Protein AF-A0A5C6UAX7-F1 (afdb_monomer)

Mean predicted aligned error: 11.04 Å

Organism: NCBI:txid2601267

Secondary structure (DSSP, 8-state):
-------------------SSPPP--TTEEEEESS-GGGGGSHHHHHHHHHHHTTT--TT-HHHHEEEEESSHHHHHHHTPPP--S--HHHHHHHHHHHHHHHHHHHHHHHHHHHHHHHHHHHHHHHHHHHHHHHHTT-S-TT----TT-HHHHHS-TTTHHHHHHHH---

Foldseek 3Di:
DDDDDDDPPPPPPDPPPAQPDDDDDDPQKDKDFLQDPCLCVDPLSVVVQVLLVVVVDDSSHCVQGIDIFGCDPVVCVVLVADHDPDDDVLSNVLSVVQLVVLSVQLVVCCVPCVNVSSVVSVVSVSVSSVVSVCVRRVNDDPPPDPDPPRVVVVVVVCVVVVVVVVPPDPD

pLDDT: mean 74.47, std 21.23, range [30.8, 98.31]

Sequence (171 aa):
MDHDGAIERRTPSGPAVRWSVRTPTRPGFQRHHILPAGLLRHRQFSGFFAWLALYGFAINRFSSNGILLPARSIEARRTGRALHRGPHPGYSDIVASRVETIRVSALARRERFAGHAAHDAIGQLTILQAALRRTIDGSMPRSIWLNRRDPMRLYADTQALDREIYALFPD

InterPro domains:
  IPR032871 AHH domain-containing protein [PF14412] (18-111)

Solvent-accessible surface area (backbone atoms only — not comparable to full-atom values): 10395 Å² total; per-residue (Å²): 139,82,89,85,86,81,76,80,79,73,73,80,78,64,83,76,82,64,62,77,52,96,66,92,83,52,93,59,44,41,85,40,59,61,61,54,66,67,48,60,76,38,70,79,46,33,56,51,51,57,57,35,38,81,75,74,47,54,76,43,30,44,90,77,23,40,46,80,30,22,56,36,68,70,49,10,67,74,67,69,32,50,62,54,84,72,89,56,67,73,59,46,53,54,52,49,55,53,52,46,55,45,47,54,59,24,58,78,36,29,91,86,36,46,69,61,26,43,52,52,40,52,51,53,50,50,52,50,36,54,53,50,45,30,53,61,52,61,69,49,61,97,78,80,68,95,46,97,85,36,65,69,60,63,55,66,57,38,68,66,59,57,54,48,54,75,70,73,63,81,127

Structure (mmCIF, N/CA/C/O backbone):
data_AF-A0A5C6UAX7-F1
#
_entry.id   AF-A0A5C6UAX7-F1
#
loop_
_atom_site.group_PDB
_atom_site.id
_atom_site.type_symbol
_atom_site.label_atom_id
_atom_site.label_alt_id
_atom_site.label_comp_id
_atom_site.label_asym_id
_atom_site.label_entity_id
_atom_site.label_seq_id
_atom_site.pdbx_PDB_ins_co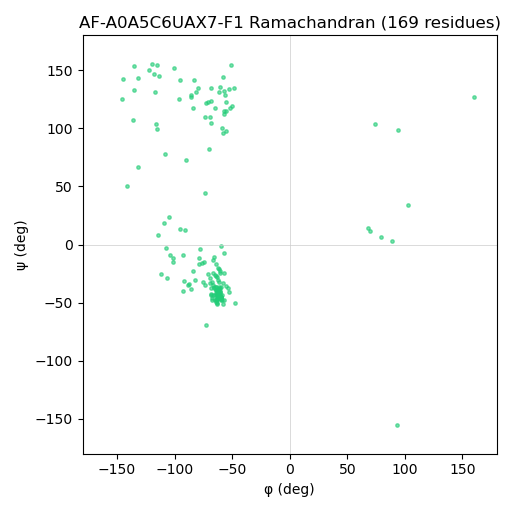de
_atom_site.Cartn_x
_atom_site.Cartn_y
_atom_site.Cartn_z
_atom_site.occupancy
_atom_site.B_iso_or_equiv
_atom_site.auth_seq_id
_atom_site.auth_comp_id
_atom_site.auth_asym_id
_atom_site.auth_atom_id
_atom_site.pdbx_PDB_model_num
ATOM 1 N N . MET A 1 1 ? 48.192 -19.684 12.666 1.00 36.75 1 MET A N 1
ATOM 2 C CA . MET A 1 1 ? 48.126 -19.594 11.196 1.00 36.75 1 MET A CA 1
ATOM 3 C C . MET A 1 1 ? 46.877 -20.339 10.747 1.00 36.75 1 MET A C 1
ATOM 5 O O . MET A 1 1 ? 46.979 -21.457 10.267 1.00 36.75 1 MET A O 1
ATOM 9 N N . ASP A 1 2 ? 45.683 -19.949 11.200 1.00 35.84 2 ASP A N 1
ATOM 10 C CA . ASP A 1 2 ? 44.901 -18.712 10.918 1.00 35.84 2 ASP A CA 1
ATOM 11 C C . ASP A 1 2 ? 43.931 -19.026 9.764 1.00 35.84 2 ASP A C 1
ATOM 13 O O . ASP A 1 2 ? 44.367 -19.368 8.673 1.00 35.84 2 ASP A O 1
ATOM 17 N N . HIS A 1 3 ? 42.663 -19.324 10.077 1.00 35.62 3 HIS A N 1
ATOM 18 C CA . HIS A 1 3 ? 41.497 -18.414 10.070 1.00 35.62 3 HIS A CA 1
ATOM 19 C C . HIS A 1 3 ? 40.997 -18.059 8.658 1.00 35.62 3 HIS A C 1
ATOM 21 O O . HIS A 1 3 ? 41.609 -17.247 7.983 1.00 35.62 3 HIS A O 1
ATOM 27 N N . ASP A 1 4 ? 39.880 -18.677 8.248 1.00 32.62 4 ASP A N 1
ATOM 28 C CA . ASP A 1 4 ? 38.618 -18.036 7.804 1.00 32.62 4 ASP A CA 1
ATOM 29 C C . ASP A 1 4 ? 37.794 -19.033 6.956 1.00 32.62 4 ASP A C 1
ATOM 31 O O . ASP A 1 4 ? 38.294 -19.627 6.011 1.00 32.62 4 ASP A O 1
ATOM 35 N N . GLY A 1 5 ? 36.517 -19.324 7.211 1.00 38.66 5 GLY A N 1
ATOM 36 C CA . GLY A 1 5 ? 35.530 -18.495 7.896 1.00 38.66 5 GLY A CA 1
ATOM 37 C C . GLY A 1 5 ? 34.546 -17.809 6.943 1.00 38.66 5 GLY A C 1
ATOM 38 O O . GLY A 1 5 ? 34.095 -16.716 7.249 1.00 38.66 5 GLY A O 1
ATOM 39 N N . ALA A 1 6 ? 34.152 -18.412 5.815 1.00 32.47 6 ALA A N 1
ATOM 40 C CA . ALA A 1 6 ? 33.036 -17.899 5.010 1.00 32.47 6 ALA A CA 1
ATOM 41 C C . ALA A 1 6 ? 31.808 -18.811 5.123 1.00 32.47 6 ALA A C 1
ATOM 43 O O . ALA A 1 6 ? 31.489 -19.610 4.246 1.00 32.47 6 ALA A O 1
ATOM 44 N N . ILE A 1 7 ? 31.110 -18.658 6.249 1.00 35.81 7 ILE A N 1
ATOM 45 C CA . ILE A 1 7 ? 29.724 -19.084 6.432 1.00 35.81 7 ILE A CA 1
ATOM 46 C C . ILE A 1 7 ? 28.898 -18.425 5.324 1.00 35.81 7 ILE A C 1
ATOM 48 O O . ILE A 1 7 ? 28.761 -17.200 5.284 1.00 35.81 7 ILE A O 1
ATOM 52 N N . GLU A 1 8 ? 28.346 -19.247 4.434 1.00 31.91 8 GLU A N 1
ATOM 53 C CA . GLU A 1 8 ? 27.325 -18.862 3.468 1.00 31.91 8 GLU A CA 1
ATOM 54 C C . GLU A 1 8 ? 26.155 -18.241 4.248 1.00 31.91 8 GLU A C 1
ATOM 56 O O . GLU A 1 8 ? 25.331 -18.934 4.851 1.00 31.91 8 GLU A O 1
ATOM 61 N N . ARG A 1 9 ? 26.115 -16.904 4.320 1.00 30.80 9 ARG A N 1
ATOM 62 C CA . ARG A 1 9 ? 25.023 -16.169 4.961 1.00 30.80 9 ARG A CA 1
ATOM 63 C C . ARG A 1 9 ? 23.781 -16.322 4.093 1.00 30.80 9 ARG A C 1
ATOM 65 O O . ARG A 1 9 ? 23.431 -15.433 3.320 1.00 30.80 9 ARG A O 1
ATOM 72 N N . ARG A 1 10 ? 23.076 -17.441 4.257 1.00 34.28 10 ARG A N 1
ATOM 73 C CA . ARG A 1 10 ? 21.658 -17.538 3.922 1.00 34.28 10 ARG A CA 1
ATOM 74 C C . ARG A 1 10 ? 20.946 -16.485 4.753 1.00 34.28 10 ARG A C 1
ATOM 76 O O . ARG A 1 10 ? 20.726 -16.652 5.950 1.00 34.28 10 ARG A O 1
ATOM 83 N N . THR A 1 11 ? 20.632 -15.362 4.122 1.00 32.97 11 THR A N 1
ATOM 84 C CA . THR A 1 11 ? 19.698 -14.394 4.680 1.00 32.97 11 THR A CA 1
ATOM 85 C C . THR A 1 11 ? 18.396 -15.147 4.963 1.00 32.97 11 THR A C 1
ATOM 87 O O . THR A 1 11 ? 17.846 -15.768 4.051 1.00 32.97 11 THR A O 1
ATOM 90 N N . PRO A 1 12 ? 17.891 -15.156 6.209 1.00 32.81 12 PRO A N 1
ATOM 91 C CA . PRO A 1 12 ? 16.628 -15.801 6.490 1.00 32.81 12 PRO A CA 1
ATOM 92 C C . PRO A 1 12 ? 15.544 -14.973 5.807 1.00 32.81 12 PRO A C 1
ATOM 94 O O . PRO A 1 12 ? 15.180 -13.883 6.259 1.00 32.81 12 PRO A O 1
ATOM 97 N N . SER A 1 13 ? 15.033 -15.485 4.688 1.00 38.53 13 SER A N 1
ATOM 98 C CA . SER A 1 13 ? 13.762 -15.062 4.124 1.00 38.53 13 SER A CA 1
ATOM 99 C C . SER A 1 13 ? 12.706 -15.307 5.198 1.00 38.53 13 SER A C 1
ATOM 101 O O . SER A 1 13 ? 12.243 -16.433 5.384 1.00 38.53 13 SER A O 1
ATOM 103 N N . GLY A 1 14 ? 12.383 -14.262 5.966 1.00 34.69 14 GLY A N 1
ATOM 104 C CA . GLY A 1 14 ? 11.271 -14.286 6.912 1.00 34.69 14 GLY A CA 1
ATOM 105 C C . GLY A 1 14 ? 10.002 -14.780 6.210 1.00 34.69 14 GLY A C 1
ATOM 106 O O . GLY A 1 14 ? 9.910 -14.656 4.985 1.00 34.69 14 GLY A O 1
ATOM 107 N N . PRO A 1 15 ? 9.037 -15.358 6.948 1.00 37.12 15 PRO A N 1
ATOM 108 C CA . PRO A 1 15 ? 7.879 -16.009 6.351 1.00 37.12 15 PRO A CA 1
ATOM 109 C C . PRO A 1 15 ? 7.237 -15.074 5.328 1.00 37.12 15 PRO A C 1
ATOM 111 O O . PRO A 1 15 ? 6.853 -13.949 5.656 1.00 37.12 15 PRO A O 1
ATOM 114 N N . ALA A 1 16 ? 7.189 -15.520 4.070 1.00 51.66 16 ALA A N 1
ATOM 115 C CA . ALA A 1 16 ? 6.584 -14.752 2.999 1.00 51.66 16 ALA A CA 1
ATOM 116 C C . ALA A 1 16 ? 5.136 -14.466 3.398 1.00 51.66 16 ALA A C 1
ATOM 118 O O . ALA A 1 16 ? 4.332 -15.388 3.546 1.00 51.66 16 ALA A O 1
ATOM 119 N N . VAL A 1 17 ? 4.813 -13.191 3.609 1.00 62.97 17 VAL A N 1
ATOM 120 C CA . VAL A 1 17 ? 3.440 -12.753 3.847 1.00 62.97 17 VAL A CA 1
ATOM 121 C C . VAL A 1 17 ? 2.615 -13.205 2.645 1.00 62.97 17 VAL A C 1
ATOM 123 O O . VAL A 1 17 ? 2.827 -12.749 1.519 1.00 62.97 17 VAL A O 1
ATOM 126 N N . ARG A 1 18 ? 1.710 -14.159 2.873 1.00 77.06 18 ARG A N 1
ATOM 127 C CA . ARG A 1 18 ? 0.882 -14.746 1.818 1.00 77.06 18 ARG A CA 1
ATOM 128 C C . ARG A 1 18 ? -0.335 -13.870 1.556 1.00 77.06 18 ARG A C 1
ATOM 130 O O . ARG A 1 18 ? -0.959 -13.355 2.485 1.00 77.06 18 ARG A O 1
ATOM 137 N N . TRP A 1 19 ? -0.691 -13.755 0.282 1.00 81.56 19 TRP A N 1
ATOM 138 C CA . TRP A 1 19 ? -1.951 -13.159 -0.144 1.00 81.56 19 TRP A CA 1
ATOM 139 C C . TRP A 1 19 ? -3.139 -13.952 0.422 1.00 81.56 19 TRP A C 1
ATOM 141 O O . TRP A 1 19 ? -3.136 -15.179 0.358 1.00 81.56 19 TRP A O 1
ATOM 151 N N . SER A 1 20 ? -4.152 -13.266 0.952 1.00 73.94 20 SER A N 1
ATOM 152 C CA . SER A 1 20 ? -5.311 -13.888 1.619 1.00 73.94 20 SER A CA 1
ATOM 153 C C . SER A 1 20 ? -6.320 -14.544 0.672 1.00 73.94 20 SER A C 1
ATOM 155 O O . SER A 1 20 ? -7.161 -15.313 1.120 1.00 73.94 20 SER A O 1
ATOM 157 N N . VAL A 1 21 ? -6.261 -14.253 -0.629 1.00 71.00 21 VAL A N 1
ATOM 158 C CA . VAL A 1 21 ? -7.198 -14.763 -1.647 1.00 71.00 21 VAL A CA 1
ATOM 159 C C . VAL A 1 21 ? -6.406 -15.229 -2.867 1.00 71.00 21 VAL A C 1
ATOM 161 O O . VAL A 1 21 ? -5.311 -14.716 -3.118 1.00 71.00 21 VAL A O 1
ATOM 164 N N . ARG A 1 22 ? -6.950 -16.179 -3.650 1.00 72.94 22 ARG A N 1
ATOM 165 C CA . ARG A 1 22 ? -6.348 -16.615 -4.920 1.00 72.94 22 ARG A CA 1
ATOM 166 C C . ARG A 1 22 ? -6.062 -15.396 -5.790 1.00 72.94 22 ARG A C 1
ATOM 168 O O . ARG A 1 22 ? -6.955 -14.645 -6.170 1.00 72.94 22 ARG A O 1
ATOM 175 N N . THR A 1 23 ? -4.786 -15.203 -6.073 1.00 74.06 23 THR A N 1
ATOM 176 C CA . THR A 1 23 ? -4.287 -14.037 -6.790 1.00 74.06 23 THR A CA 1
ATOM 177 C C . THR A 1 23 ? -4.153 -14.351 -8.270 1.00 74.06 23 THR A C 1
ATOM 179 O O . THR A 1 23 ? -3.706 -15.452 -8.610 1.00 74.06 23 THR A O 1
ATOM 182 N N . PRO A 1 24 ? -4.482 -13.400 -9.158 1.00 80.62 24 PRO A N 1
ATOM 183 C CA . PRO A 1 24 ? -4.341 -13.608 -10.587 1.00 80.62 24 PRO A CA 1
ATOM 184 C C . PRO A 1 24 ? -2.887 -13.940 -10.938 1.00 80.62 24 PRO A C 1
ATOM 186 O O . PRO A 1 24 ? -1.941 -13.431 -10.325 1.00 80.62 24 PRO A O 1
ATOM 189 N N . THR A 1 25 ? -2.723 -14.821 -11.918 1.00 84.56 25 THR A N 1
ATOM 190 C CA . THR A 1 25 ? -1.454 -15.136 -12.574 1.00 84.56 25 THR A CA 1
ATOM 191 C C . THR A 1 25 ? -1.526 -14.664 -14.017 1.00 84.56 25 THR A C 1
ATOM 193 O O . THR A 1 25 ? -2.578 -14.714 -14.651 1.00 84.56 25 THR A O 1
ATOM 196 N N . ARG A 1 26 ? -0.398 -14.201 -14.551 1.00 87.75 26 ARG A N 1
ATOM 197 C CA . ARG A 1 26 ? -0.239 -13.916 -15.976 1.00 87.75 26 ARG A CA 1
ATOM 198 C C . ARG A 1 26 ? 1.206 -14.244 -16.362 1.00 87.75 26 ARG A C 1
ATOM 200 O O . ARG A 1 26 ? 2.109 -13.730 -15.698 1.00 87.75 26 ARG A O 1
ATOM 207 N N . PRO A 1 27 ? 1.452 -15.103 -17.368 1.00 89.25 27 PRO A N 1
ATOM 208 C CA . PRO A 1 27 ? 2.808 -15.398 -17.825 1.00 89.25 27 PRO A CA 1
ATOM 209 C C . PRO A 1 27 ? 3.574 -14.113 -18.154 1.00 89.25 27 PRO A C 1
ATOM 211 O O . PRO A 1 27 ? 3.026 -13.221 -18.794 1.00 89.25 27 PRO A O 1
ATOM 214 N N . GLY A 1 28 ? 4.819 -14.000 -17.681 1.00 86.31 28 GLY A N 1
ATOM 215 C CA . GLY A 1 28 ? 5.640 -12.795 -17.860 1.00 86.31 28 GLY A CA 1
ATOM 216 C C . GLY A 1 28 ? 5.328 -11.636 -16.902 1.00 86.31 28 GLY A C 1
ATOM 217 O O . GLY A 1 28 ? 5.912 -10.568 -17.059 1.00 86.31 28 GLY A O 1
ATOM 218 N N . PHE A 1 29 ? 4.453 -11.830 -15.905 1.00 89.50 29 PHE A N 1
ATOM 219 C CA . PHE A 1 29 ? 4.110 -10.831 -14.885 1.00 89.50 29 PHE A CA 1
ATOM 220 C C . PHE A 1 29 ? 4.392 -11.356 -13.475 1.00 89.50 29 PHE A C 1
ATOM 222 O O . PHE A 1 29 ? 4.274 -12.549 -13.194 1.00 89.50 29 PHE A O 1
ATOM 229 N N . GLN A 1 30 ? 4.715 -10.440 -12.568 1.00 86.69 30 GLN A N 1
ATOM 230 C CA . GLN A 1 30 ? 4.914 -10.691 -11.146 1.00 86.69 30 GLN A CA 1
ATOM 231 C C . GLN A 1 30 ? 3.929 -9.877 -10.304 1.00 86.69 30 GLN A C 1
ATOM 233 O O . GLN A 1 30 ? 3.403 -8.848 -10.727 1.00 86.69 30 GLN A O 1
ATOM 238 N N . ARG A 1 31 ? 3.654 -10.370 -9.095 1.00 88.69 31 ARG A N 1
ATOM 239 C CA . ARG A 1 31 ? 2.769 -9.708 -8.133 1.00 88.69 31 ARG A CA 1
ATOM 240 C C . ARG A 1 31 ? 3.565 -8.692 -7.339 1.00 88.69 31 ARG A C 1
ATOM 242 O O . ARG A 1 31 ? 4.559 -9.047 -6.718 1.00 88.69 31 ARG A O 1
ATOM 249 N N . HIS A 1 32 ? 3.062 -7.472 -7.291 1.00 87.25 32 HIS A N 1
ATOM 250 C CA . HIS A 1 32 ? 3.639 -6.383 -6.531 1.00 87.25 32 HIS A CA 1
ATOM 251 C C . HIS A 1 32 ? 2.649 -5.938 -5.451 1.00 87.25 32 HIS A C 1
ATOM 253 O O . HIS A 1 32 ? 1.462 -5.755 -5.732 1.00 87.25 32 HIS A O 1
ATOM 259 N N . HIS A 1 33 ? 3.123 -5.806 -4.212 1.00 88.56 33 HIS A N 1
ATOM 260 C CA . HIS A 1 33 ? 2.335 -5.226 -3.128 1.00 88.56 33 HIS A CA 1
ATOM 261 C C . HIS A 1 33 ? 2.398 -3.704 -3.215 1.00 88.56 33 HIS A C 1
ATOM 263 O O . HIS A 1 33 ? 3.486 -3.151 -3.314 1.00 88.56 33 HIS A O 1
ATOM 269 N N . ILE A 1 34 ? 1.246 -3.041 -3.140 1.00 89.94 34 ILE A N 1
ATOM 270 C CA . ILE A 1 34 ? 1.163 -1.582 -3.098 1.00 89.94 34 ILE A CA 1
ATOM 271 C C . ILE A 1 34 ? 1.636 -1.113 -1.721 1.00 89.94 34 ILE A C 1
ATOM 273 O O . ILE A 1 34 ? 2.735 -0.598 -1.589 1.00 89.94 34 ILE A O 1
ATOM 277 N N . LEU A 1 35 ? 0.895 -1.373 -0.648 1.00 91.44 35 LEU A N 1
ATOM 278 C CA . LEU A 1 35 ? 1.452 -1.243 0.697 1.00 91.44 35 LEU A CA 1
ATOM 279 C C . LEU A 1 35 ? 2.415 -2.414 0.936 1.00 91.44 35 LEU A C 1
ATOM 281 O O . LEU A 1 35 ? 1.968 -3.564 0.840 1.00 91.44 35 LEU A O 1
ATOM 285 N N . PRO A 1 36 ? 3.703 -2.168 1.246 1.00 88.94 36 PRO A N 1
ATOM 286 C CA . PRO A 1 36 ? 4.688 -3.225 1.409 1.00 88.94 36 PRO A CA 1
ATOM 287 C C . PRO A 1 36 ? 4.258 -4.240 2.464 1.00 88.94 36 PRO A C 1
ATOM 289 O O . PRO A 1 36 ? 3.983 -3.895 3.613 1.00 88.94 36 PRO A O 1
ATOM 292 N N . ALA A 1 37 ? 4.286 -5.522 2.105 1.00 87.25 37 ALA A N 1
ATOM 293 C CA . ALA A 1 37 ? 4.016 -6.597 3.055 1.00 87.25 37 ALA A CA 1
ATOM 294 C C . ALA A 1 37 ? 5.011 -6.616 4.233 1.00 87.25 37 ALA A C 1
ATOM 296 O O . ALA A 1 37 ? 4.676 -7.079 5.322 1.00 87.25 37 ALA A O 1
ATOM 297 N N . GLY A 1 38 ? 6.214 -6.061 4.030 1.00 87.75 38 GLY A N 1
ATOM 298 C CA . GLY A 1 38 ? 7.232 -5.887 5.065 1.00 87.75 38 GLY A CA 1
ATOM 299 C C . GLY A 1 38 ? 6.757 -5.078 6.274 1.00 87.75 38 GLY A C 1
ATOM 300 O O . GLY A 1 38 ? 7.246 -5.329 7.371 1.00 87.75 38 GLY A O 1
ATOM 301 N N . LEU A 1 39 ? 5.746 -4.209 6.124 1.00 90.44 39 LEU A N 1
ATOM 302 C CA . LEU A 1 39 ? 5.166 -3.466 7.248 1.00 90.44 39 LEU A CA 1
ATOM 303 C C . LEU A 1 39 ? 4.684 -4.406 8.363 1.00 90.44 39 LEU A C 1
ATOM 305 O O . LEU A 1 39 ? 4.887 -4.113 9.535 1.00 90.44 39 LEU A O 1
ATOM 309 N N . LEU A 1 40 ? 4.150 -5.585 8.025 1.00 90.50 40 LEU A N 1
ATOM 310 C CA . LEU A 1 40 ? 3.700 -6.576 9.012 1.00 90.50 40 LEU A CA 1
ATOM 311 C C . LEU A 1 40 ? 4.827 -7.148 9.883 1.00 90.50 40 LEU A C 1
ATOM 313 O O . LEU A 1 40 ? 4.547 -7.735 10.926 1.00 90.50 40 LEU A O 1
ATOM 317 N N . ARG A 1 41 ? 6.093 -6.991 9.480 1.00 88.56 41 ARG A N 1
ATOM 318 C CA . ARG A 1 41 ? 7.251 -7.443 10.264 1.00 88.56 41 ARG A CA 1
ATOM 319 C C . ARG A 1 41 ? 7.587 -6.484 11.408 1.00 88.56 41 ARG A C 1
ATOM 321 O O . ARG A 1 41 ? 8.289 -6.879 12.333 1.00 88.56 41 ARG A O 1
ATOM 328 N N . HIS A 1 42 ? 7.073 -5.253 11.379 1.00 89.38 42 HIS A N 1
ATOM 329 C CA . HIS A 1 42 ? 7.270 -4.273 12.444 1.00 89.38 42 HIS A CA 1
ATOM 330 C C . HIS A 1 42 ? 6.081 -4.294 13.406 1.00 89.38 42 HIS A C 1
ATOM 332 O O . HIS A 1 42 ? 4.936 -4.086 13.000 1.00 89.38 42 HIS A O 1
ATOM 338 N N . ARG A 1 43 ? 6.356 -4.485 14.704 1.00 88.69 43 ARG A N 1
ATOM 339 C CA . ARG A 1 43 ? 5.322 -4.583 15.754 1.00 88.69 43 ARG A CA 1
ATOM 340 C C . ARG A 1 43 ? 4.349 -3.398 15.761 1.00 88.69 43 ARG A C 1
ATOM 342 O O . ARG A 1 43 ? 3.155 -3.595 15.968 1.00 88.69 43 ARG A O 1
ATOM 349 N N . GLN A 1 44 ? 4.840 -2.184 15.494 1.00 90.06 44 GLN A N 1
ATOM 350 C CA . GLN A 1 44 ? 4.004 -0.977 15.464 1.00 90.06 44 GLN A CA 1
ATOM 351 C C . GLN A 1 44 ? 2.902 -1.040 14.393 1.00 90.06 44 GLN A C 1
ATOM 353 O O . GLN A 1 44 ? 1.777 -0.603 14.631 1.00 90.06 44 GLN A O 1
ATOM 358 N N . PHE A 1 45 ? 3.203 -1.614 13.225 1.00 94.56 45 PHE A N 1
ATOM 359 C CA . PHE A 1 45 ? 2.258 -1.718 12.118 1.00 94.56 45 PHE A CA 1
ATOM 360 C C . PHE A 1 45 ? 1.424 -2.990 12.206 1.00 94.56 45 PHE A C 1
ATOM 362 O O . PHE A 1 45 ? 0.246 -2.959 11.860 1.00 94.56 45 PHE A O 1
ATOM 369 N N . SER A 1 46 ? 1.988 -4.098 12.695 1.00 93.94 46 SER A N 1
ATOM 370 C CA . SER A 1 46 ? 1.237 -5.350 12.822 1.00 93.94 46 SER A CA 1
ATOM 371 C C . SER A 1 46 ? 0.035 -5.199 13.758 1.00 93.94 46 SER A C 1
ATOM 373 O O . SER A 1 46 ? -1.065 -5.602 13.389 1.00 93.94 46 SER A O 1
ATOM 375 N N . GLY A 1 47 ? 0.202 -4.536 14.909 1.00 94.56 47 GLY A N 1
ATOM 376 C CA . GLY A 1 47 ? -0.904 -4.246 15.829 1.00 94.56 47 GLY A CA 1
ATOM 377 C C . GLY A 1 47 ? -1.962 -3.318 15.222 1.00 94.56 47 GLY A C 1
ATOM 378 O O . GLY A 1 47 ? -3.160 -3.538 15.392 1.00 94.56 47 GLY A O 1
ATOM 379 N N . PHE A 1 48 ? -1.531 -2.315 14.456 1.00 96.81 48 PHE A N 1
ATOM 380 C CA . PHE A 1 48 ? -2.434 -1.412 13.743 1.00 96.81 48 PHE A CA 1
ATOM 381 C C . PHE A 1 48 ? -3.259 -2.146 12.677 1.00 96.81 48 PHE A C 1
ATOM 383 O O . PHE A 1 48 ? -4.481 -2.020 12.657 1.00 96.81 48 PHE A O 1
ATOM 390 N N . PHE A 1 49 ? -2.628 -2.968 11.837 1.00 96.88 49 PHE A N 1
ATOM 391 C CA . PHE A 1 49 ? -3.343 -3.735 10.816 1.00 96.88 49 PHE A CA 1
ATOM 392 C C . PHE A 1 49 ? -4.226 -4.836 11.404 1.00 96.88 49 PHE A C 1
ATOM 394 O O . PHE A 1 49 ? -5.294 -5.087 10.856 1.00 96.88 49 PHE A O 1
ATOM 401 N N . ALA A 1 50 ? -3.835 -5.451 12.524 1.00 95.44 50 ALA A N 1
ATOM 402 C CA . ALA A 1 50 ? -4.696 -6.383 13.250 1.00 95.44 50 ALA A CA 1
ATOM 403 C C . ALA A 1 50 ? -5.968 -5.691 13.764 1.00 95.44 50 ALA A C 1
ATOM 405 O O . ALA A 1 50 ? -7.059 -6.239 13.635 1.00 95.44 50 ALA A O 1
ATOM 406 N N . TRP A 1 51 ? -5.849 -4.462 14.277 1.00 96.62 51 TRP A N 1
ATOM 407 C CA . TRP A 1 51 ? -7.009 -3.662 14.666 1.00 96.62 51 TRP A CA 1
ATOM 408 C C . TRP A 1 51 ? -7.903 -3.323 13.468 1.00 96.62 51 TRP A C 1
ATOM 410 O O . TRP A 1 51 ? -9.105 -3.559 13.536 1.00 96.62 51 TRP A O 1
ATOM 420 N N . LEU A 1 52 ? -7.342 -2.847 12.351 1.00 97.38 52 LEU A N 1
ATOM 421 C CA . LEU A 1 52 ? -8.129 -2.540 11.148 1.00 97.38 52 LEU A CA 1
ATOM 422 C C . LEU A 1 52 ? -8.772 -3.782 10.506 1.00 97.38 52 LEU A C 1
ATOM 424 O O . LEU A 1 52 ? -9.809 -3.664 9.853 1.00 97.38 52 LEU A O 1
ATOM 428 N N . ALA A 1 53 ? -8.194 -4.971 10.696 1.00 96.12 53 ALA A N 1
ATOM 429 C CA . ALA A 1 53 ? -8.768 -6.221 10.201 1.00 96.12 53 ALA A CA 1
ATOM 430 C C . ALA A 1 53 ? -10.132 -6.537 10.824 1.00 96.12 53 ALA A C 1
ATOM 432 O O . ALA A 1 53 ? -10.996 -7.077 10.134 1.00 96.12 53 ALA A O 1
ATOM 433 N N . LEU A 1 54 ? -10.370 -6.111 12.071 1.00 96.62 54 LEU A N 1
ATOM 434 C CA . LEU A 1 54 ? -11.684 -6.202 12.720 1.00 96.62 54 LEU A CA 1
ATOM 435 C C . LEU A 1 54 ? -12.760 -5.377 11.990 1.00 96.62 54 LEU A C 1
ATOM 437 O O . LEU A 1 54 ? -13.945 -5.654 12.130 1.00 96.62 54 LEU A O 1
ATOM 441 N N . TYR A 1 55 ? -12.341 -4.399 11.183 1.00 97.06 55 TYR A N 1
ATOM 442 C CA . TYR A 1 55 ? -13.195 -3.511 10.390 1.00 97.06 55 TYR A CA 1
ATOM 443 C C . TYR A 1 55 ? -13.110 -3.813 8.883 1.00 97.06 55 TYR A C 1
ATOM 445 O O . TYR A 1 55 ? -13.460 -2.982 8.049 1.00 97.06 55 TYR A O 1
ATOM 453 N N . GLY A 1 56 ? -12.628 -5.005 8.513 1.00 94.50 56 GLY A N 1
ATOM 454 C CA . GLY A 1 56 ? -12.641 -5.499 7.134 1.00 94.50 56 GLY A CA 1
ATOM 455 C C . GLY A 1 56 ? -11.426 -5.126 6.279 1.00 94.50 56 GLY A C 1
ATOM 456 O O . GLY A 1 56 ? -11.374 -5.495 5.101 1.00 94.50 56 GLY A O 1
ATOM 457 N N . PHE A 1 57 ? -10.417 -4.446 6.832 1.00 95.25 57 PHE A N 1
ATOM 458 C CA . PHE A 1 57 ? -9.186 -4.161 6.094 1.00 95.25 57 PHE A CA 1
ATOM 459 C C . PHE A 1 57 ? -8.246 -5.366 6.055 1.00 95.25 57 PHE A C 1
ATOM 461 O O . PHE A 1 57 ? -7.950 -5.986 7.069 1.00 95.25 57 PHE A O 1
ATOM 468 N N . ALA A 1 58 ? -7.690 -5.662 4.884 1.00 93.06 58 ALA A N 1
ATOM 469 C CA . ALA A 1 58 ? -6.707 -6.727 4.732 1.00 93.06 58 ALA A CA 1
ATOM 470 C C . ALA A 1 58 ? -5.555 -6.261 3.840 1.00 93.06 58 ALA A C 1
ATOM 472 O O . ALA A 1 58 ? -5.698 -6.172 2.620 1.00 93.06 58 ALA A O 1
ATOM 473 N N . ILE A 1 59 ? -4.387 -6.008 4.440 1.00 92.44 59 ILE A N 1
ATOM 474 C CA . ILE A 1 59 ? -3.181 -5.600 3.698 1.00 92.44 59 ILE A CA 1
ATOM 475 C C . ILE A 1 59 ? -2.701 -6.681 2.720 1.00 92.44 59 ILE A C 1
ATOM 477 O O . ILE A 1 59 ? -2.128 -6.382 1.681 1.00 92.44 59 ILE A O 1
ATOM 481 N N . ASN A 1 60 ? -2.978 -7.951 2.998 1.00 91.31 60 ASN A N 1
ATOM 482 C CA . ASN A 1 60 ? -2.632 -9.062 2.119 1.00 91.31 60 ASN A CA 1
ATOM 483 C C . ASN A 1 60 ? -3.744 -9.404 1.112 1.00 91.31 60 ASN A C 1
ATOM 485 O O . ASN A 1 60 ? -3.700 -10.467 0.496 1.00 91.31 60 ASN A O 1
ATOM 489 N N . ARG A 1 61 ? -4.768 -8.560 0.946 1.00 92.19 61 ARG A N 1
ATOM 490 C CA . ARG A 1 61 ? -5.797 -8.762 -0.079 1.00 92.19 61 ARG A CA 1
ATOM 491 C C . ARG A 1 61 ? -5.300 -8.195 -1.403 1.00 92.19 61 ARG A C 1
ATOM 493 O O . ARG A 1 61 ? -5.083 -6.997 -1.537 1.00 92.19 61 ARG A O 1
ATOM 500 N N . PHE A 1 62 ? -5.145 -9.055 -2.406 1.00 91.81 62 PHE A N 1
ATOM 501 C CA . PHE A 1 62 ? -4.574 -8.647 -3.693 1.00 91.81 62 PHE A CA 1
ATOM 502 C C . PHE A 1 62 ? -5.449 -7.658 -4.468 1.00 91.81 62 PHE A C 1
ATOM 504 O O . PHE A 1 62 ? -4.924 -6.752 -5.104 1.00 91.81 62 PHE A O 1
ATOM 511 N N . SER A 1 63 ? -6.776 -7.788 -4.421 1.00 90.94 63 SER A N 1
ATOM 512 C CA . SER A 1 63 ? -7.658 -6.877 -5.164 1.00 90.94 63 SER A CA 1
ATOM 513 C C . SER A 1 63 ? -7.485 -5.411 -4.736 1.00 90.94 63 SER A C 1
ATOM 515 O O . SER A 1 63 ? -7.480 -4.514 -5.579 1.00 90.94 63 SER A O 1
ATOM 517 N N . SER A 1 64 ? -7.255 -5.155 -3.446 1.00 90.75 64 SER A N 1
ATOM 518 C CA . SER A 1 64 ? -7.027 -3.808 -2.907 1.00 90.75 64 SER A CA 1
ATOM 519 C C . SER A 1 64 ? -5.548 -3.421 -2.847 1.00 90.75 64 SER A C 1
ATOM 521 O O . SER A 1 64 ? -5.211 -2.291 -3.179 1.00 90.75 64 SER A O 1
ATOM 523 N N . ASN A 1 65 ? -4.662 -4.349 -2.475 1.00 93.75 65 ASN A N 1
AT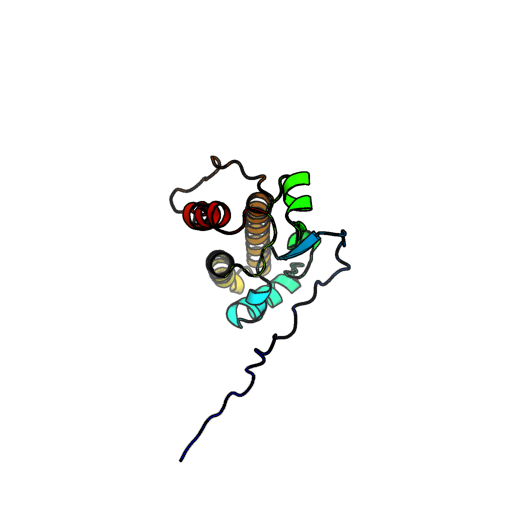OM 524 C CA . ASN A 1 65 ? -3.256 -4.059 -2.188 1.00 93.75 65 ASN A CA 1
ATOM 525 C C . ASN A 1 65 ? -2.252 -4.693 -3.165 1.00 93.75 65 ASN A C 1
ATOM 527 O O . ASN A 1 65 ? -1.048 -4.670 -2.925 1.00 93.75 65 ASN A O 1
ATOM 531 N N . GLY A 1 66 ? -2.725 -5.298 -4.249 1.00 91.62 66 GLY A N 1
ATOM 532 C CA . GLY A 1 66 ? -1.900 -5.939 -5.264 1.00 91.62 66 GLY A CA 1
ATOM 533 C C . GLY A 1 66 ? -2.001 -5.257 -6.622 1.00 91.62 66 GLY A C 1
ATOM 534 O O . GLY A 1 66 ? -3.002 -4.620 -6.961 1.00 91.62 66 GLY A O 1
ATOM 535 N N . ILE A 1 67 ? -0.949 -5.417 -7.414 1.00 89.81 67 ILE A N 1
ATOM 536 C CA . ILE A 1 67 ? -0.924 -5.116 -8.844 1.00 89.81 67 ILE A CA 1
ATOM 537 C C . ILE A 1 67 ? -0.028 -6.146 -9.544 1.00 89.81 67 ILE A C 1
ATOM 539 O O . ILE A 1 67 ? 0.969 -6.598 -8.983 1.00 89.81 67 ILE A O 1
ATOM 543 N N . LEU A 1 68 ? -0.405 -6.578 -10.751 1.00 90.31 68 LEU A N 1
ATOM 544 C CA . LEU A 1 68 ? 0.485 -7.370 -11.603 1.00 90.31 68 LEU A CA 1
ATOM 545 C C . LEU A 1 68 ? 1.367 -6.419 -12.391 1.00 90.31 68 LEU A C 1
ATOM 547 O O . LEU A 1 68 ? 0.825 -5.570 -13.089 1.00 90.31 68 LEU A O 1
ATOM 551 N N . LEU A 1 69 ? 2.679 -6.591 -12.338 1.00 86.62 69 LEU A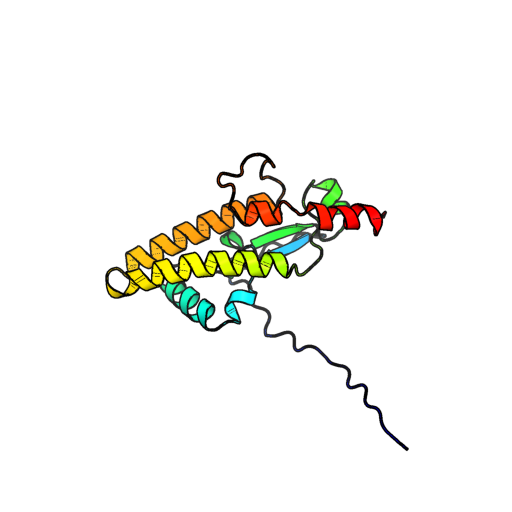 N 1
ATOM 552 C CA . LEU A 1 69 ? 3.631 -5.821 -13.131 1.00 86.62 69 LEU A CA 1
ATOM 553 C C . LEU A 1 69 ? 4.407 -6.734 -14.079 1.00 86.62 69 LEU A C 1
ATOM 555 O O . LEU A 1 69 ? 4.660 -7.889 -13.724 1.00 86.62 69 LEU A O 1
ATOM 559 N N . PRO A 1 70 ? 4.775 -6.253 -15.276 1.00 83.38 70 PRO A N 1
ATOM 560 C CA . PRO A 1 70 ? 5.702 -6.951 -16.153 1.00 83.38 70 PRO A CA 1
ATOM 561 C C . PRO A 1 70 ? 6.956 -7.396 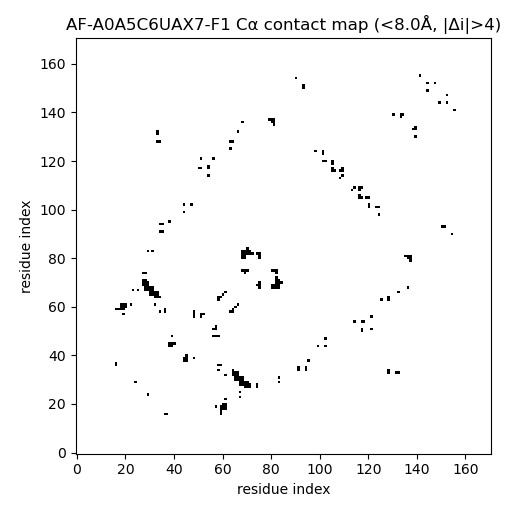-15.403 1.00 83.38 70 PRO A C 1
ATOM 563 O O . PRO A 1 70 ? 7.542 -6.624 -14.656 1.00 83.38 70 PRO A O 1
ATOM 566 N N . ALA A 1 71 ? 7.375 -8.636 -15.615 1.00 83.31 71 ALA A N 1
ATOM 567 C CA . ALA A 1 71 ? 8.598 -9.205 -15.048 1.00 83.31 71 ALA A CA 1
ATOM 568 C C . ALA A 1 71 ? 9.710 -9.377 -16.093 1.00 83.31 71 ALA A C 1
ATOM 570 O O . ALA A 1 71 ? 10.798 -9.843 -15.774 1.00 83.31 71 ALA A O 1
ATOM 571 N N . ARG A 1 72 ? 9.413 -9.053 -17.356 1.00 81.12 72 ARG A N 1
ATOM 572 C CA . ARG A 1 72 ? 10.328 -9.116 -18.498 1.00 81.12 72 ARG A CA 1
ATOM 573 C C . ARG A 1 72 ? 10.237 -7.809 -19.275 1.00 81.12 72 ARG A C 1
ATOM 575 O O . ARG A 1 72 ? 9.138 -7.269 -19.424 1.00 81.12 72 ARG A O 1
ATOM 582 N N . SER A 1 73 ? 11.366 -7.339 -19.799 1.00 77.31 73 SER A N 1
ATOM 583 C CA . SER A 1 73 ? 11.464 -6.116 -20.611 1.00 77.31 73 SER A CA 1
ATOM 584 C C . SER A 1 73 ? 10.473 -6.115 -21.778 1.00 77.31 73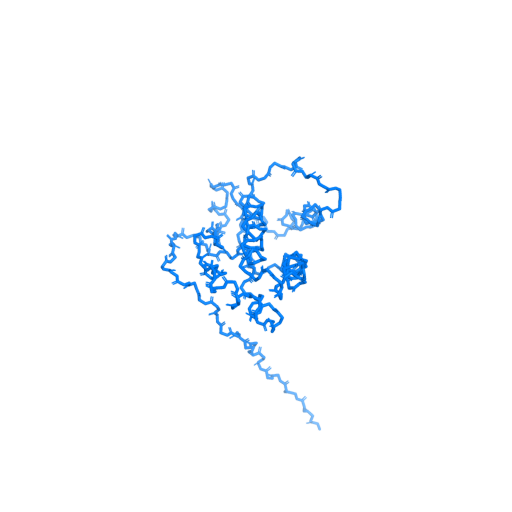 SER A C 1
ATOM 586 O O . SER A 1 73 ? 9.789 -5.119 -22.004 1.00 77.31 73 SER A O 1
ATOM 588 N N . ILE A 1 74 ? 10.299 -7.258 -22.449 1.00 80.31 74 ILE A N 1
ATOM 589 C CA . ILE A 1 74 ? 9.354 -7.397 -23.563 1.00 80.31 74 ILE A CA 1
ATOM 590 C C . ILE A 1 74 ? 7.897 -7.125 -23.162 1.00 80.31 74 ILE A C 1
ATOM 592 O O . ILE A 1 74 ? 7.184 -6.431 -23.884 1.00 80.31 74 ILE A O 1
ATOM 596 N N . GLU A 1 75 ? 7.462 -7.592 -21.989 1.00 80.88 75 GLU A N 1
ATOM 597 C CA . GLU A 1 75 ? 6.103 -7.338 -21.500 1.00 80.88 75 GLU A CA 1
ATOM 598 C C . GLU A 1 75 ? 5.934 -5.889 -21.038 1.00 80.88 75 GLU A C 1
ATOM 600 O O . GLU A 1 75 ? 4.866 -5.308 -21.235 1.00 80.88 75 GLU A O 1
ATOM 605 N N . ALA A 1 76 ? 6.981 -5.285 -20.466 1.00 78.25 76 ALA A N 1
ATOM 606 C CA . ALA A 1 76 ? 6.979 -3.874 -20.086 1.00 78.25 76 ALA A CA 1
ATOM 607 C C . ALA A 1 76 ? 6.830 -2.982 -21.322 1.00 78.25 76 ALA A C 1
ATOM 609 O O . ALA A 1 76 ? 5.901 -2.180 -21.390 1.00 78.25 76 ALA A O 1
ATOM 610 N N . ARG A 1 77 ? 7.651 -3.222 -22.352 1.00 78.50 77 ARG A N 1
ATOM 611 C CA . ARG A 1 77 ? 7.582 -2.512 -23.634 1.00 78.50 77 ARG A CA 1
ATOM 612 C C . ARG A 1 77 ? 6.226 -2.687 -24.315 1.00 78.50 77 ARG A C 1
ATOM 614 O O . ARG A 1 77 ? 5.645 -1.712 -24.772 1.00 78.50 77 ARG A O 1
ATOM 621 N N . ARG A 1 78 ? 5.693 -3.913 -24.346 1.00 80.94 78 ARG A N 1
ATOM 622 C CA . ARG A 1 78 ? 4.403 -4.216 -24.988 1.00 80.94 78 ARG A CA 1
ATOM 623 C C . ARG A 1 78 ? 3.210 -3.578 -24.276 1.00 80.94 78 ARG A C 1
ATOM 625 O O . ARG A 1 78 ? 2.209 -3.288 -24.921 1.00 80.94 78 ARG A O 1
ATOM 632 N N . THR A 1 79 ? 3.275 -3.420 -22.954 1.00 76.38 79 THR A N 1
ATOM 633 C CA . THR A 1 79 ? 2.150 -2.898 -22.159 1.00 76.38 79 THR A CA 1
ATOM 634 C C . THR A 1 79 ? 2.285 -1.431 -21.768 1.00 76.38 79 THR A C 1
ATOM 636 O O . THR A 1 79 ? 1.311 -0.867 -21.283 1.00 76.38 79 THR A O 1
ATOM 639 N N . GLY A 1 80 ? 3.458 -0.819 -21.955 1.00 72.19 80 GLY A N 1
ATOM 640 C CA . GLY A 1 80 ? 3.754 0.536 -21.477 1.00 72.19 80 GLY A CA 1
ATOM 641 C C . GLY A 1 80 ? 3.825 0.649 -19.950 1.00 72.19 80 GLY 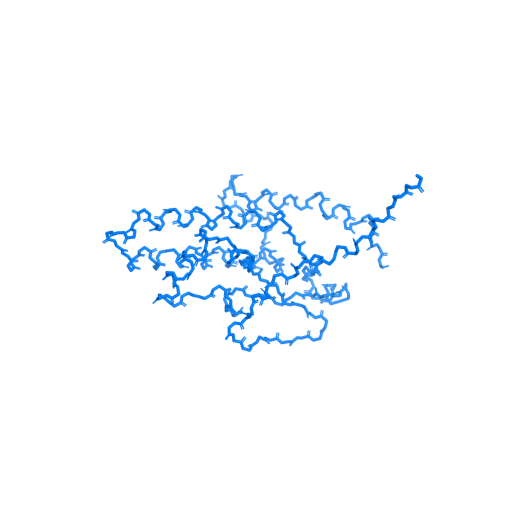A C 1
ATOM 642 O O . GLY A 1 80 ? 3.778 1.752 -19.416 1.00 72.19 80 GLY A O 1
ATOM 643 N N . ARG A 1 81 ? 3.906 -0.481 -19.235 1.00 73.75 81 ARG A N 1
ATOM 644 C CA . ARG A 1 81 ? 3.879 -0.542 -17.765 1.00 73.75 81 ARG A CA 1
ATOM 645 C C . ARG A 1 81 ? 5.288 -0.702 -17.213 1.00 73.75 81 ARG A C 1
ATOM 647 O O . ARG A 1 81 ? 6.143 -1.313 -17.855 1.00 73.75 81 ARG A O 1
ATOM 654 N N . ALA A 1 82 ? 5.508 -0.214 -15.995 1.00 70.75 82 ALA A N 1
ATOM 655 C CA . ALA A 1 82 ? 6.801 -0.306 -15.327 1.00 70.75 82 ALA A CA 1
ATOM 656 C C . ALA A 1 82 ? 7.275 -1.765 -15.191 1.00 70.75 82 ALA A C 1
ATOM 658 O O . ALA A 1 82 ? 6.531 -2.640 -14.740 1.00 70.75 82 ALA A O 1
ATOM 659 N N . LEU A 1 83 ? 8.532 -2.023 -15.563 1.00 76.38 83 LEU A N 1
ATOM 660 C CA . LEU A 1 83 ? 9.181 -3.312 -15.339 1.00 76.38 83 LEU A CA 1
ATOM 661 C C . LEU A 1 83 ? 9.402 -3.513 -13.837 1.00 76.38 83 LEU A C 1
ATOM 663 O O . LEU A 1 83 ? 10.069 -2.713 -13.185 1.00 76.38 83 LEU A O 1
ATOM 667 N N . HIS A 1 84 ? 8.886 -4.605 -13.284 1.00 76.12 84 HIS A N 1
ATOM 668 C CA . HIS A 1 84 ? 9.152 -4.974 -11.905 1.00 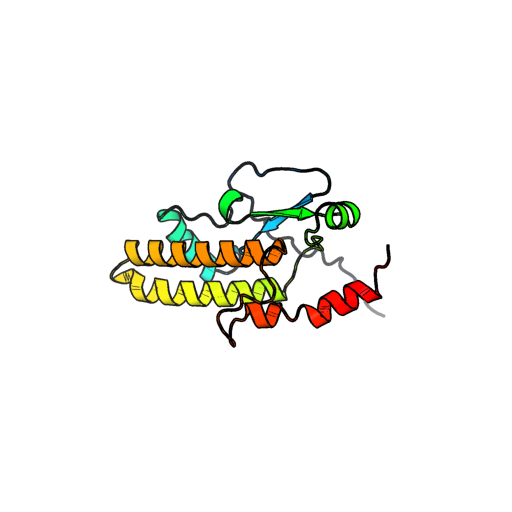76.12 84 HIS A CA 1
ATOM 669 C C . HIS A 1 84 ? 10.579 -5.509 -11.766 1.00 76.12 84 HIS A C 1
ATOM 671 O O . HIS A 1 84 ? 10.880 -6.605 -12.234 1.00 76.12 84 HIS A O 1
ATOM 677 N N . ARG A 1 85 ? 11.451 -4.739 -11.104 1.00 67.69 85 ARG A N 1
ATOM 678 C CA . ARG A 1 85 ? 12.871 -5.077 -10.892 1.00 67.69 85 ARG A CA 1
ATOM 679 C C . ARG A 1 85 ? 13.192 -5.537 -9.460 1.00 67.69 85 ARG A C 1
ATOM 681 O O . ARG A 1 85 ? 14.335 -5.464 -9.029 1.00 67.69 85 ARG A O 1
ATOM 688 N N . GLY A 1 86 ? 12.199 -6.049 -8.729 1.00 61.84 86 GLY A N 1
ATOM 689 C CA . GLY A 1 86 ? 12.383 -6.575 -7.373 1.00 61.84 86 GLY A CA 1
ATOM 690 C C . GLY A 1 86 ? 12.115 -5.550 -6.257 1.00 61.84 86 GLY A C 1
ATOM 691 O O . GLY A 1 86 ? 11.293 -4.647 -6.439 1.00 61.84 86 GLY A O 1
ATOM 692 N N . PRO A 1 87 ? 12.706 -5.732 -5.059 1.00 63.19 87 PRO A N 1
ATOM 693 C CA . PRO A 1 87 ? 12.451 -4.873 -3.903 1.00 63.19 87 PRO A CA 1
ATOM 694 C C . PRO A 1 87 ? 13.011 -3.457 -4.097 1.00 63.19 87 PRO A C 1
ATOM 696 O O . PRO A 1 87 ? 14.168 -3.293 -4.468 1.00 63.19 87 PRO A O 1
ATOM 699 N N . HIS A 1 88 ? 12.218 -2.438 -3.762 1.00 68.19 88 HIS A N 1
ATOM 700 C CA . HIS A 1 88 ? 12.630 -1.032 -3.777 1.00 68.19 88 HIS A CA 1
ATOM 701 C C . HIS A 1 88 ? 12.608 -0.475 -2.337 1.00 68.19 88 HIS A C 1
ATOM 703 O O . HIS A 1 88 ? 11.531 -0.147 -1.827 1.00 68.19 88 HIS A O 1
ATOM 709 N N . PRO A 1 89 ? 13.760 -0.390 -1.641 1.00 60.59 89 PRO A N 1
ATOM 710 C CA . PRO A 1 89 ? 13.814 0.037 -0.238 1.00 60.59 89 PRO A CA 1
ATOM 711 C C . PRO A 1 89 ? 13.280 1.458 -0.016 1.00 60.59 89 PRO A C 1
ATOM 713 O O . PRO A 1 89 ? 12.394 1.644 0.810 1.00 60.59 89 PRO A O 1
ATOM 716 N N . GLY A 1 90 ? 13.689 2.427 -0.845 1.00 64.81 90 GLY A N 1
ATOM 717 C CA . GLY A 1 90 ? 13.224 3.818 -0.723 1.00 64.81 90 GLY A CA 1
ATOM 718 C C . GLY A 1 90 ? 11.710 3.990 -0.908 1.00 64.81 90 GLY A C 1
ATOM 719 O O . GLY A 1 90 ? 11.089 4.818 -0.247 1.00 64.81 90 GLY A O 1
ATOM 720 N N . TYR A 1 91 ? 11.083 3.153 -1.744 1.00 73.50 91 TYR A N 1
ATOM 721 C CA . TYR A 1 91 ? 9.621 3.083 -1.840 1.00 73.50 91 TYR A CA 1
ATOM 722 C C . TYR A 1 91 ? 9.005 2.639 -0.510 1.00 73.50 91 TYR A C 1
ATOM 724 O O . TYR A 1 91 ? 8.033 3.223 -0.032 1.00 73.50 91 TYR A O 1
ATOM 732 N N . SER A 1 92 ? 9.591 1.605 0.098 1.00 78.12 92 SER A N 1
ATOM 733 C CA . SER A 1 92 ? 9.085 1.019 1.336 1.00 78.12 92 SER A CA 1
ATOM 734 C C . SER A 1 92 ? 9.138 2.011 2.496 1.00 78.12 92 SER A C 1
ATOM 736 O O . SER A 1 92 ? 8.167 2.090 3.245 1.00 78.12 92 SER A O 1
ATOM 738 N N . ASP A 1 93 ? 10.197 2.816 2.593 1.00 77.94 93 ASP A N 1
ATOM 739 C CA . ASP A 1 93 ? 10.365 3.819 3.653 1.00 77.94 93 ASP A CA 1
ATOM 740 C C . ASP A 1 93 ? 9.366 4.977 3.527 1.00 77.94 93 ASP A C 1
ATOM 742 O O . ASP A 1 93 ? 8.744 5.385 4.512 1.00 77.94 93 ASP A O 1
ATOM 746 N N . ILE A 1 94 ? 9.134 5.472 2.306 1.00 78.94 94 ILE A N 1
ATOM 747 C CA . ILE A 1 94 ? 8.135 6.522 2.057 1.00 78.94 94 ILE A CA 1
ATOM 748 C C . ILE A 1 94 ? 6.737 6.013 2.394 1.00 78.94 94 ILE A C 1
ATOM 750 O O . ILE A 1 94 ? 5.977 6.691 3.092 1.00 78.94 94 ILE A O 1
ATOM 754 N N . VAL A 1 95 ? 6.389 4.809 1.929 1.00 84.94 95 VAL A N 1
ATOM 755 C CA . VAL A 1 95 ? 5.087 4.219 2.244 1.00 84.94 95 VAL A CA 1
ATOM 756 C C . VAL A 1 95 ? 4.960 3.976 3.747 1.00 84.94 95 VAL A C 1
ATOM 758 O O . VAL A 1 95 ? 3.911 4.283 4.309 1.00 84.94 95 VAL A O 1
ATOM 761 N N . ALA A 1 96 ? 6.016 3.516 4.423 1.00 87.44 96 ALA A N 1
ATOM 762 C CA . ALA A 1 96 ? 6.024 3.350 5.874 1.00 87.44 96 ALA A CA 1
ATOM 763 C C . ALA A 1 96 ? 5.776 4.678 6.605 1.00 87.44 96 ALA A C 1
ATOM 765 O O . ALA A 1 96 ? 4.922 4.726 7.485 1.00 87.44 96 ALA A O 1
ATOM 766 N N . SER A 1 97 ? 6.431 5.770 6.200 1.00 85.31 97 SER A N 1
ATOM 767 C CA . SER A 1 97 ? 6.213 7.110 6.768 1.00 85.31 97 SER A CA 1
ATOM 768 C C . SER A 1 97 ? 4.766 7.598 6.591 1.00 85.31 97 SER A C 1
ATOM 770 O O . SER A 1 97 ? 4.158 8.161 7.510 1.00 85.31 97 SER A O 1
ATOM 772 N N . ARG A 1 98 ? 4.160 7.338 5.424 1.00 86.69 98 ARG A N 1
ATOM 773 C CA . ARG A 1 98 ? 2.747 7.671 5.184 1.00 86.69 98 ARG A CA 1
ATOM 774 C C . ARG A 1 98 ? 1.797 6.836 6.029 1.00 86.69 98 ARG A C 1
ATOM 776 O O . ARG A 1 98 ? 0.893 7.393 6.649 1.00 86.69 98 ARG A O 1
ATOM 783 N N . VAL A 1 99 ? 2.020 5.527 6.092 1.00 93.62 99 VAL A N 1
ATOM 784 C CA . VAL A 1 99 ? 1.237 4.622 6.941 1.00 93.62 99 VAL A CA 1
ATOM 785 C C . VAL A 1 99 ? 1.378 5.010 8.412 1.00 93.62 99 VAL A C 1
ATOM 787 O O . VAL A 1 99 ? 0.392 4.981 9.140 1.00 93.62 99 VAL A O 1
ATOM 790 N N . GLU A 1 100 ? 2.561 5.445 8.840 1.00 94.19 100 GLU A N 1
ATOM 791 C CA . GLU A 1 100 ? 2.812 5.914 10.201 1.00 94.19 100 GLU A CA 1
ATOM 792 C C . GLU A 1 100 ? 2.011 7.177 10.542 1.00 94.19 100 GLU A C 1
ATOM 794 O O . GLU A 1 100 ? 1.396 7.245 11.603 1.00 94.19 100 GLU A O 1
ATOM 799 N N . THR A 1 101 ? 1.923 8.137 9.617 1.00 91.56 101 THR A N 1
ATOM 800 C CA . THR A 1 101 ? 1.101 9.348 9.800 1.00 91.56 101 THR A CA 1
ATOM 801 C C . THR A 1 101 ? -0.378 8.991 10.001 1.00 91.56 101 THR A C 1
ATOM 803 O O . THR A 1 101 ? -1.029 9.496 10.918 1.00 91.56 101 THR A O 1
ATOM 806 N N . ILE A 1 102 ? -0.899 8.075 9.175 1.00 94.81 102 ILE A N 1
ATOM 807 C CA . ILE A 1 102 ? -2.276 7.568 9.281 1.00 94.81 102 ILE A CA 1
ATOM 808 C C . ILE A 1 102 ? -2.468 6.843 10.619 1.00 94.81 102 ILE A C 1
ATOM 810 O O . ILE A 1 102 ? -3.437 7.098 11.335 1.00 94.81 102 ILE A O 1
ATOM 814 N N . ARG A 1 103 ? -1.523 5.970 10.991 1.00 97.44 103 ARG A N 1
ATOM 815 C CA . ARG A 1 103 ? -1.555 5.200 12.238 1.00 97.44 103 ARG A CA 1
ATOM 816 C C . ARG A 1 103 ? -1.630 6.108 13.461 1.00 97.44 103 ARG A C 1
ATOM 818 O O . ARG A 1 103 ? -2.500 5.903 14.303 1.00 97.44 103 ARG A O 1
ATOM 825 N N . VAL A 1 104 ? -0.745 7.099 13.565 1.00 96.31 104 VAL A N 1
ATOM 826 C CA . VAL A 1 104 ? -0.708 8.034 14.702 1.00 96.31 104 VAL A CA 1
ATOM 827 C C . VAL A 1 104 ? -2.028 8.794 14.818 1.00 96.31 104 VAL A C 1
ATOM 829 O O . VAL A 1 104 ? -2.608 8.846 15.901 1.00 96.31 104 VAL A O 1
ATOM 832 N N . SER A 1 105 ? -2.552 9.313 13.702 1.00 94.00 105 SER A N 1
ATOM 833 C CA . SER A 1 105 ? -3.828 10.036 13.696 1.00 94.00 105 SER A CA 1
ATOM 834 C C . SER A 1 105 ? -5.005 9.157 14.135 1.00 94.00 105 SER A C 1
ATOM 836 O O . SER A 1 105 ? -5.840 9.594 14.928 1.00 94.00 105 SER A O 1
ATOM 838 N N . ALA A 1 106 ? -5.055 7.911 13.663 1.00 96.38 106 ALA A N 1
ATOM 839 C CA . ALA A 1 106 ? -6.110 6.969 14.011 1.00 96.38 106 ALA A CA 1
ATOM 840 C C . ALA A 1 106 ? -6.043 6.545 15.485 1.00 96.38 106 ALA A C 1
ATOM 842 O O . ALA A 1 106 ? -7.064 6.522 16.173 1.00 96.38 106 ALA A O 1
ATOM 843 N N . LEU A 1 107 ? -4.844 6.250 15.998 1.00 96.19 107 LEU A N 1
ATOM 844 C CA . LEU A 1 107 ? -4.666 5.840 17.391 1.00 96.19 107 LEU A CA 1
ATOM 845 C C . LEU A 1 107 ? -4.996 6.962 18.376 1.00 96.19 107 LEU A C 1
ATOM 847 O O . LEU A 1 107 ? -5.615 6.678 19.396 1.00 96.19 107 LEU A O 1
ATOM 851 N N . ALA A 1 108 ? -4.703 8.220 18.036 1.00 95.75 108 ALA A N 1
ATOM 852 C CA . ALA A 1 108 ? -5.094 9.374 18.848 1.00 95.75 108 ALA A CA 1
ATOM 853 C C . ALA A 1 108 ? -6.621 9.514 19.020 1.00 95.75 108 ALA A C 1
ATOM 855 O O . ALA A 1 108 ? -7.085 10.132 19.973 1.00 95.75 108 ALA A O 1
ATOM 856 N N . ARG A 1 109 ? -7.421 8.945 18.106 1.00 94.38 109 ARG A N 1
ATOM 857 C CA . ARG A 1 109 ? -8.896 8.990 18.144 1.00 94.38 109 ARG A CA 1
ATOM 858 C C . ARG A 1 109 ? -9.532 7.680 18.606 1.00 94.38 109 ARG A C 1
ATOM 860 O O . ARG A 1 109 ? -10.742 7.635 18.830 1.00 94.38 109 ARG A O 1
ATOM 867 N N . ARG A 1 110 ? -8.739 6.613 18.744 1.00 93.25 110 ARG A N 1
ATOM 868 C CA . ARG A 1 110 ? -9.231 5.246 18.948 1.00 93.25 110 ARG A CA 1
ATOM 869 C C . ARG A 1 110 ? -10.009 5.081 20.249 1.00 93.25 110 ARG A C 1
ATOM 871 O O . ARG A 1 110 ? -11.038 4.417 20.227 1.00 93.25 110 ARG A O 1
ATOM 878 N N . GLU A 1 111 ? -9.536 5.656 21.351 1.00 91.88 111 GLU A N 1
ATOM 879 C CA . GLU A 1 111 ? -10.159 5.472 22.673 1.00 91.88 111 GLU A CA 1
ATOM 880 C C . GLU A 1 111 ? -11.593 5.999 22.716 1.00 91.88 111 GLU A C 1
ATOM 882 O O . GLU A 1 111 ? -12.473 5.371 23.296 1.00 91.88 111 GLU A O 1
ATOM 887 N N . ARG A 1 112 ? -11.843 7.127 22.046 1.00 90.94 112 ARG A N 1
ATOM 888 C CA . ARG A 1 112 ? -13.148 7.792 22.057 1.00 90.94 112 ARG A CA 1
ATOM 889 C C . ARG A 1 112 ? -14.056 7.352 20.909 1.00 90.94 112 ARG A C 1
ATOM 891 O O . ARG A 1 112 ? -15.271 7.334 21.067 1.00 90.94 112 ARG A O 1
ATOM 898 N N . PHE A 1 113 ? -13.479 7.006 19.757 1.00 94.06 113 PHE A N 1
ATOM 899 C CA . PHE A 1 113 ? -14.225 6.767 18.519 1.00 94.06 113 PHE A CA 1
ATOM 900 C C . PHE A 1 113 ? -13.656 5.598 17.703 1.00 94.06 113 PHE A C 1
ATOM 902 O O . PHE A 1 113 ? -13.412 5.741 16.507 1.00 94.06 113 PHE A O 1
ATOM 909 N N . ALA A 1 114 ? -13.445 4.433 18.325 1.00 93.69 114 ALA A N 1
ATOM 910 C CA . ALA A 1 114 ? -12.753 3.293 17.709 1.00 93.69 114 ALA A CA 1
ATOM 911 C C . ALA A 1 114 ? -13.243 2.939 16.290 1.00 93.69 114 ALA A C 1
ATOM 913 O O . ALA A 1 114 ? -12.425 2.844 15.377 1.00 93.69 114 ALA A O 1
ATOM 914 N N . GLY A 1 115 ? -14.556 2.793 16.083 1.00 97.00 115 GLY A N 1
ATOM 915 C CA . GLY A 1 115 ? -15.107 2.455 14.765 1.00 97.00 115 GLY A CA 1
ATOM 916 C C . GLY A 1 115 ? -14.875 3.542 13.715 1.00 97.00 115 GLY A C 1
ATOM 917 O O . GLY A 1 115 ? -14.365 3.258 12.634 1.00 97.00 115 GLY A O 1
ATOM 918 N N . HIS A 1 116 ? -15.169 4.801 14.051 1.00 97.19 116 HIS A N 1
ATOM 919 C CA . HIS A 1 116 ? -14.958 5.935 13.143 1.00 97.19 116 HIS A CA 1
ATOM 920 C C . HIS A 1 116 ? -13.473 6.112 12.804 1.00 97.19 116 HIS A C 1
ATOM 922 O O . HIS A 1 116 ? -13.118 6.236 11.638 1.00 97.19 116 HIS A O 1
ATOM 928 N N . ALA A 1 117 ? -12.590 6.025 13.803 1.00 97.06 117 ALA A N 1
ATOM 929 C CA . ALA A 1 117 ? -11.147 6.114 13.605 1.00 97.06 117 ALA A CA 1
ATOM 930 C C . ALA A 1 117 ? -10.612 4.991 12.698 1.00 97.06 117 ALA A C 1
ATOM 932 O O . ALA A 1 117 ? -9.711 5.231 11.894 1.00 97.06 117 ALA A O 1
ATOM 933 N N . ALA A 1 118 ? -11.166 3.777 12.804 1.00 98.00 118 ALA A N 1
ATOM 934 C CA . ALA A 1 118 ? -10.816 2.672 11.919 1.00 98.00 118 ALA A CA 1
ATOM 935 C C . ALA A 1 118 ? -11.288 2.929 10.480 1.00 98.00 118 ALA A C 1
ATOM 937 O O . ALA A 1 118 ? -10.493 2.790 9.552 1.00 98.00 118 ALA A O 1
ATOM 938 N N . HIS A 1 119 ? -12.542 3.345 10.280 1.00 97.69 119 HIS A N 1
ATOM 939 C CA . HIS A 1 119 ? -13.072 3.648 8.948 1.00 97.69 119 HIS A CA 1
ATOM 940 C C . HIS A 1 119 ? -12.335 4.809 8.268 1.00 97.69 119 HIS A C 1
ATOM 942 O O . HIS A 1 119 ? -11.976 4.685 7.096 1.00 97.69 119 HIS A O 1
ATOM 948 N N . ASP A 1 120 ? -12.018 5.877 9.004 1.00 96.94 120 ASP A N 1
ATOM 949 C CA . ASP A 1 120 ? -11.210 6.995 8.506 1.00 96.94 120 ASP A CA 1
ATOM 950 C C . ASP A 1 120 ? -9.824 6.522 8.054 1.00 96.94 120 ASP A C 1
ATOM 952 O O . ASP A 1 120 ? -9.377 6.834 6.947 1.00 96.94 120 ASP A O 1
ATOM 956 N N . ALA A 1 121 ? -9.148 5.723 8.886 1.00 97.19 121 ALA A N 1
ATOM 957 C CA . ALA A 1 121 ? -7.837 5.171 8.561 1.00 97.19 121 ALA A CA 1
ATOM 958 C C . ALA A 1 121 ? -7.891 4.264 7.324 1.00 97.19 121 ALA A C 1
ATOM 960 O O . ALA A 1 121 ? -7.020 4.345 6.458 1.00 97.19 121 ALA A O 1
ATOM 961 N N . ILE A 1 122 ? -8.924 3.426 7.205 1.00 98.31 122 ILE A N 1
ATOM 962 C CA . ILE A 1 122 ? -9.150 2.570 6.034 1.00 98.31 122 ILE A CA 1
ATOM 963 C C . ILE A 1 122 ? -9.384 3.417 4.782 1.00 98.31 122 ILE A C 1
ATOM 965 O O . ILE A 1 122 ? -8.807 3.117 3.735 1.00 98.31 122 ILE A O 1
ATOM 969 N N . GLY A 1 123 ? -10.172 4.489 4.878 1.00 95.12 123 GLY A N 1
ATOM 970 C CA . GLY A 1 123 ? -10.378 5.438 3.787 1.00 95.12 123 GLY A CA 1
ATOM 971 C C . GLY A 1 123 ? -9.064 6.077 3.334 1.00 95.12 123 GLY A C 1
ATOM 972 O O . GLY A 1 123 ? -8.739 6.055 2.146 1.00 95.12 123 GLY A O 1
ATOM 973 N N . GLN A 1 124 ? -8.247 6.552 4.277 1.00 95.44 124 GLN A N 1
ATOM 974 C CA . GLN A 1 124 ? -6.933 7.134 3.985 1.00 95.44 124 GLN A CA 1
ATOM 975 C C . GLN A 1 124 ? -5.967 6.121 3.354 1.00 95.44 124 GLN A C 1
ATOM 977 O O . GLN A 1 124 ? -5.298 6.440 2.370 1.00 95.44 124 GLN A O 1
ATOM 982 N N . LEU A 1 125 ? -5.920 4.886 3.864 1.00 95.19 125 LEU A N 1
ATOM 983 C CA . LEU A 1 125 ? -5.117 3.808 3.279 1.00 95.19 125 LEU A CA 1
ATOM 984 C C . LEU A 1 125 ? -5.597 3.442 1.872 1.00 95.19 125 LEU A C 1
ATOM 986 O O . LEU A 1 125 ? -4.770 3.183 1.003 1.00 95.19 125 LEU A O 1
ATOM 990 N N . THR A 1 126 ? -6.907 3.468 1.626 1.00 94.19 126 THR A N 1
ATOM 991 C CA . THR A 1 126 ? -7.496 3.200 0.306 1.00 94.19 126 THR A CA 1
ATOM 992 C C . THR A 1 126 ? -7.112 4.286 -0.699 1.00 94.19 126 THR A C 1
ATOM 994 O O . THR A 1 126 ? -6.714 3.974 -1.822 1.00 94.19 126 THR A O 1
ATOM 997 N N . ILE A 1 127 ? -7.159 5.560 -0.295 1.00 89.50 127 ILE A N 1
ATOM 998 C CA . ILE A 1 127 ? -6.705 6.691 -1.118 1.00 89.50 127 ILE A CA 1
ATOM 999 C C . ILE A 1 127 ? -5.206 6.566 -1.414 1.00 89.50 127 ILE A C 1
ATOM 1001 O O . ILE A 1 127 ? -4.795 6.695 -2.568 1.00 89.50 127 ILE A O 1
ATOM 1005 N N . LEU A 1 128 ? -4.394 6.247 -0.400 1.00 89.56 128 LEU A N 1
ATOM 1006 C CA . LEU A 1 128 ? -2.958 6.014 -0.561 1.00 89.56 128 LEU A CA 1
ATOM 1007 C C . LEU A 1 128 ? -2.684 4.859 -1.536 1.00 89.56 128 LEU A C 1
ATOM 1009 O O . LEU A 1 128 ? -1.879 5.010 -2.451 1.00 89.56 128 LEU A O 1
ATOM 1013 N N . GLN A 1 129 ? -3.382 3.729 -1.395 1.00 91.00 129 GLN A N 1
ATOM 1014 C CA . GLN A 1 129 ? -3.281 2.592 -2.312 1.00 91.00 129 GLN A CA 1
ATOM 1015 C C . GLN A 1 129 ? -3.648 2.977 -3.745 1.00 91.00 129 GLN A C 1
ATOM 1017 O O . GLN A 1 129 ? -2.947 2.587 -4.676 1.00 91.00 129 GLN A O 1
ATOM 1022 N N . ALA A 1 130 ? -4.721 3.746 -3.939 1.00 86.94 130 ALA A N 1
ATOM 1023 C CA . ALA A 1 130 ? -5.149 4.192 -5.260 1.00 86.94 130 ALA A CA 1
ATOM 1024 C C . ALA A 1 130 ? -4.116 5.123 -5.915 1.00 86.94 130 ALA A C 1
ATOM 1026 O O . ALA A 1 130 ? -3.793 4.940 -7.090 1.00 86.94 130 ALA A O 1
ATOM 1027 N N . ALA A 1 131 ? -3.563 6.075 -5.159 1.00 83.38 131 ALA A N 1
ATOM 1028 C CA . ALA A 1 131 ? -2.517 6.974 -5.638 1.00 83.38 131 ALA A CA 1
ATOM 1029 C C . ALA A 1 131 ? -1.241 6.203 -6.012 1.00 83.38 131 ALA A C 1
ATOM 1031 O O . ALA A 1 131 ? -0.760 6.313 -7.139 1.00 83.38 131 ALA A O 1
ATOM 1032 N N . LEU A 1 132 ? -0.748 5.347 -5.110 1.00 83.44 132 LEU A N 1
ATOM 1033 C CA . LEU A 1 132 ? 0.433 4.515 -5.348 1.00 83.44 132 LEU A CA 1
ATOM 1034 C C . LEU A 1 132 ? 0.229 3.571 -6.534 1.00 83.44 132 LEU A C 1
ATOM 1036 O O . LEU A 1 132 ? 1.125 3.434 -7.360 1.00 83.44 132 LEU A O 1
ATOM 1040 N N . ARG A 1 133 ? -0.953 2.955 -6.664 1.00 86.12 133 ARG A N 1
ATOM 1041 C CA . ARG A 1 133 ? -1.289 2.086 -7.798 1.00 86.12 133 ARG A CA 1
ATOM 1042 C C . ARG A 1 133 ? -1.149 2.828 -9.118 1.00 86.12 133 ARG A C 1
ATOM 1044 O O . ARG A 1 133 ? -0.524 2.295 -10.024 1.00 86.12 133 ARG A O 1
ATOM 1051 N N . ARG A 1 134 ? -1.701 4.038 -9.228 1.00 77.50 134 ARG A N 1
ATOM 1052 C CA . ARG A 1 134 ? -1.603 4.833 -10.460 1.00 77.50 134 ARG A CA 1
ATOM 1053 C C . ARG A 1 134 ? -0.159 5.246 -10.758 1.00 77.50 134 ARG A C 1
ATOM 1055 O O . ARG A 1 134 ? 0.245 5.225 -11.916 1.00 77.50 134 ARG A O 1
ATOM 1062 N N . THR A 1 135 ? 0.628 5.567 -9.730 1.00 75.56 135 THR A N 1
ATOM 1063 C CA . THR A 1 135 ? 2.060 5.869 -9.883 1.00 75.56 135 THR A CA 1
ATOM 1064 C C . THR A 1 135 ? 2.841 4.654 -10.382 1.00 75.56 135 THR A C 1
ATOM 1066 O O . THR A 1 135 ? 3.570 4.751 -11.362 1.00 75.56 135 THR A O 1
ATOM 1069 N N . ILE A 1 136 ? 2.648 3.493 -9.753 1.00 77.19 136 ILE A N 1
ATOM 1070 C CA . ILE A 1 136 ? 3.316 2.232 -10.109 1.00 77.19 136 ILE A CA 1
ATOM 1071 C C . ILE A 1 136 ? 2.911 1.758 -11.511 1.00 77.19 136 ILE A C 1
ATOM 1073 O O . ILE A 1 136 ? 3.725 1.208 -12.247 1.00 77.19 136 ILE A O 1
ATOM 1077 N N . ASP A 1 137 ? 1.650 1.963 -11.884 1.00 74.88 137 ASP A N 1
ATOM 1078 C CA . ASP A 1 137 ? 1.124 1.582 -13.193 1.00 74.88 137 ASP A CA 1
ATOM 1079 C C . ASP A 1 137 ? 1.516 2.558 -14.315 1.00 74.88 137 ASP A C 1
ATOM 1081 O O . ASP A 1 137 ? 1.177 2.325 -15.470 1.00 74.88 137 ASP A O 1
ATOM 1085 N N . GLY A 1 138 ? 2.200 3.662 -13.988 1.00 66.38 138 GLY A N 1
ATOM 1086 C CA . GLY A 1 138 ? 2.556 4.713 -14.945 1.00 66.38 138 GLY A CA 1
ATOM 1087 C C . GLY A 1 138 ? 1.364 5.536 -15.451 1.00 66.38 138 GLY A C 1
ATOM 1088 O O . GLY A 1 138 ? 1.507 6.293 -16.405 1.00 66.38 138 GLY A O 1
ATOM 1089 N N . SER A 1 139 ? 0.189 5.409 -14.824 1.00 62.06 139 SER A N 1
ATOM 1090 C CA . SER A 1 139 ? -1.050 6.090 -15.229 1.00 62.06 139 SER A CA 1
ATOM 1091 C C . SER A 1 139 ? -1.285 7.429 -14.521 1.00 62.06 139 SER A C 1
ATOM 1093 O O . SER A 1 139 ? -2.186 8.171 -14.912 1.00 62.06 139 SER A O 1
ATOM 1095 N N . MET A 1 140 ? -0.488 7.776 -13.500 1.00 61.88 140 MET A N 1
ATOM 1096 C CA . MET A 1 140 ? -0.479 9.136 -12.943 1.00 61.88 140 MET A CA 1
ATOM 1097 C C . MET A 1 140 ? 0.166 10.113 -13.934 1.00 61.88 140 MET A C 1
ATOM 1099 O O . MET A 1 140 ? 1.347 9.951 -14.258 1.00 61.88 140 MET A O 1
ATOM 1103 N N . PRO A 1 141 ? -0.533 11.182 -14.355 1.00 54.75 141 PRO A N 1
ATOM 1104 C CA . PRO A 1 141 ? 0.104 12.259 -15.095 1.00 54.75 141 PRO A CA 1
ATOM 1105 C C . PRO A 1 141 ? 1.184 12.900 -14.221 1.00 54.75 141 PRO A C 1
ATOM 1107 O O . PRO A 1 141 ? 0.913 13.281 -13.080 1.00 54.75 141 PRO A O 1
ATOM 1110 N N . ARG A 1 142 ? 2.392 13.089 -14.771 1.00 55.38 142 ARG A N 1
ATOM 1111 C CA . ARG A 1 142 ? 3.536 13.732 -14.087 1.00 55.38 142 ARG A CA 1
ATOM 1112 C C . ARG A 1 142 ? 3.245 15.155 -13.571 1.00 55.38 142 ARG A C 1
ATOM 1114 O O . ARG A 1 142 ? 4.087 15.723 -12.884 1.00 55.38 142 ARG A O 1
ATOM 1121 N N . SER A 1 143 ? 2.088 15.729 -13.902 1.00 50.81 143 SER A N 1
ATOM 1122 C CA . SER A 1 143 ? 1.631 17.069 -13.525 1.00 50.81 143 SER A CA 1
ATOM 1123 C C . SER A 1 143 ? 0.623 17.108 -12.366 1.00 50.81 143 SER A C 1
ATOM 1125 O O . SER A 1 143 ? 0.437 18.178 -11.790 1.00 50.81 143 SER A O 1
ATOM 1127 N N . ILE A 1 144 ? -0.010 15.991 -11.976 1.00 52.06 144 ILE A N 1
ATOM 1128 C CA . ILE A 1 144 ? -0.997 15.967 -10.878 1.00 52.06 144 ILE A CA 1
ATOM 1129 C C . ILE A 1 144 ? -0.276 15.681 -9.555 1.00 52.06 144 ILE A C 1
ATOM 1131 O O . ILE A 1 144 ? -0.369 14.596 -8.988 1.00 52.06 144 ILE A O 1
ATOM 1135 N N . TRP A 1 145 ? 0.463 16.673 -9.060 1.00 57.44 145 TRP A N 1
ATOM 1136 C CA . TRP A 1 145 ? 1.043 16.652 -7.715 1.00 57.44 145 TRP A CA 1
ATOM 1137 C C . TRP A 1 145 ? 0.420 17.777 -6.899 1.00 57.44 145 TRP A C 1
ATOM 1139 O O . TRP A 1 145 ? 0.740 18.948 -7.085 1.00 57.44 145 TRP A O 1
ATOM 1149 N N . LEU A 1 146 ? -0.497 17.419 -6.004 1.00 46.53 146 LEU A N 1
ATOM 1150 C CA . LEU A 1 146 ? -1.337 18.385 -5.289 1.00 46.53 146 LEU A CA 1
ATOM 1151 C C . LEU A 1 146 ? -0.593 19.124 -4.164 1.00 46.53 146 LEU A C 1
ATOM 1153 O O . LEU A 1 146 ? -1.068 20.151 -3.689 1.00 46.53 146 LEU A O 1
ATOM 1157 N N . ASN A 1 147 ? 0.574 18.634 -3.727 1.00 47.28 147 ASN A N 1
ATOM 1158 C CA . ASN A 1 147 ? 1.361 19.262 -2.665 1.00 47.28 147 ASN A CA 1
ATOM 1159 C C . ASN A 1 147 ? 2.857 19.317 -3.021 1.00 47.28 147 ASN A C 1
ATOM 1161 O O . ASN A 1 147 ? 3.470 18.325 -3.412 1.00 47.28 147 ASN A O 1
ATOM 1165 N N . ARG A 1 148 ? 3.481 20.487 -2.830 1.00 49.28 148 ARG A N 1
ATOM 1166 C CA . ARG A 1 148 ? 4.921 20.696 -3.060 1.00 49.28 148 ARG A CA 1
ATOM 1167 C C . ARG A 1 148 ? 5.803 19.867 -2.116 1.00 49.28 148 ARG A C 1
ATOM 1169 O O . ARG A 1 148 ? 6.918 19.529 -2.501 1.00 49.28 148 ARG A O 1
ATOM 1176 N N . ARG A 1 149 ? 5.287 19.534 -0.925 1.00 50.62 149 ARG A N 1
ATOM 1177 C CA . ARG A 1 149 ? 5.881 18.648 0.093 1.00 50.62 149 ARG A CA 1
ATOM 1178 C C . ARG A 1 149 ? 5.380 17.205 -0.006 1.00 50.62 149 ARG A C 1
AT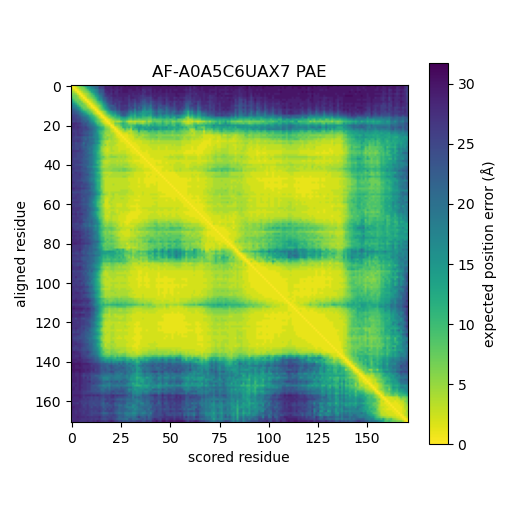OM 1180 O O . ARG A 1 149 ? 5.547 16.448 0.946 1.00 50.62 149 ARG A O 1
ATOM 1187 N N . ASP A 1 150 ? 4.710 16.825 -1.094 1.00 55.62 150 ASP A N 1
ATOM 1188 C CA . ASP A 1 150 ? 4.323 15.432 -1.291 1.00 55.62 150 ASP A CA 1
ATOM 1189 C C . ASP A 1 150 ? 5.592 14.565 -1.442 1.00 55.62 150 ASP A C 1
ATOM 1191 O O . ASP A 1 150 ? 6.345 14.761 -2.391 1.00 55.62 150 ASP A O 1
ATOM 1195 N N . PRO A 1 151 ? 5.878 13.601 -0.552 1.00 53.12 151 PRO A N 1
ATOM 1196 C CA . PRO A 1 151 ? 6.976 12.656 -0.685 1.00 53.12 151 PRO A CA 1
ATOM 1197 C C . PRO A 1 151 ? 6.849 11.785 -1.930 1.00 53.12 151 PRO A C 1
ATOM 1199 O O . PRO A 1 151 ? 7.856 11.284 -2.409 1.00 53.12 151 PRO A O 1
ATOM 1202 N N . MET A 1 152 ? 5.650 11.640 -2.510 1.00 53.34 152 MET A N 1
ATOM 1203 C CA . MET A 1 152 ? 5.522 11.024 -3.831 1.00 53.34 152 MET A CA 1
ATOM 1204 C C . MET A 1 152 ? 6.150 11.882 -4.937 1.00 53.34 152 MET A C 1
ATOM 1206 O O . MET A 1 152 ? 6.598 11.339 -5.938 1.00 53.34 152 MET A O 1
ATOM 1210 N N . ARG A 1 153 ? 6.263 13.201 -4.733 1.00 54.12 153 ARG A N 1
ATOM 1211 C CA . ARG A 1 153 ? 7.003 14.135 -5.594 1.00 54.12 153 ARG A CA 1
ATOM 1212 C C . ARG A 1 153 ? 8.519 14.011 -5.399 1.00 54.12 153 ARG A C 1
ATOM 1214 O O . ARG A 1 153 ? 9.250 14.175 -6.364 1.00 54.12 153 ARG A O 1
ATOM 1221 N N . LEU A 1 154 ? 8.975 13.674 -4.185 1.00 50.31 154 LEU A N 1
ATOM 1222 C CA . LEU A 1 154 ? 10.371 13.284 -3.914 1.00 50.31 154 LEU A CA 1
ATOM 1223 C C . LEU A 1 154 ? 10.708 11.925 -4.543 1.00 50.31 154 LEU A C 1
ATOM 1225 O O . LEU A 1 154 ? 11.843 11.696 -4.927 1.00 50.31 154 LEU A O 1
ATOM 1229 N N . TYR A 1 155 ? 9.718 11.040 -4.691 1.00 48.78 155 TYR A N 1
ATOM 1230 C CA . TYR A 1 155 ? 9.876 9.774 -5.409 1.00 48.78 155 TYR A CA 1
ATOM 1231 C C . TYR A 1 155 ? 9.690 9.905 -6.926 1.00 48.78 155 TYR A C 1
ATOM 1233 O O . TYR A 1 155 ? 10.213 9.088 -7.669 1.00 48.78 155 TYR A O 1
ATOM 1241 N N . ALA A 1 156 ? 8.988 10.941 -7.402 1.00 52.75 156 ALA A N 1
ATOM 1242 C CA . ALA A 1 156 ? 8.992 11.348 -8.810 1.00 52.75 156 ALA A CA 1
ATOM 1243 C C . ALA A 1 156 ? 10.370 11.871 -9.256 1.00 52.75 156 ALA A C 1
ATOM 1245 O O . ALA A 1 156 ? 10.624 11.984 -10.454 1.00 52.75 156 ALA A O 1
ATOM 1246 N N . ASP A 1 157 ? 11.279 12.102 -8.303 1.00 50.50 157 ASP A N 1
ATOM 1247 C CA . ASP A 1 157 ? 12.721 12.077 -8.532 1.00 50.50 157 ASP A CA 1
ATOM 1248 C C . ASP A 1 157 ? 13.243 10.629 -8.707 1.00 50.50 157 ASP A C 1
ATOM 1250 O O . ASP A 1 157 ? 14.307 10.237 -8.233 1.00 50.50 157 ASP A O 1
ATOM 1254 N N . THR A 1 158 ? 12.517 9.827 -9.497 1.00 50.69 158 THR A N 1
ATOM 1255 C CA . THR A 1 158 ? 13.072 8.702 -10.258 1.00 50.69 158 THR A CA 1
ATOM 1256 C C . THR A 1 158 ? 14.139 9.175 -11.245 1.00 50.69 158 THR A C 1
ATOM 1258 O O . THR A 1 158 ? 14.757 8.357 -11.915 1.00 50.69 158 THR A O 1
ATOM 1261 N N . GLN A 1 159 ? 14.418 10.479 -11.336 1.00 48.09 159 GLN A N 1
ATOM 1262 C CA . GLN A 1 159 ? 15.383 11.033 -12.267 1.00 48.09 159 GLN A CA 1
ATOM 1263 C C . GLN A 1 159 ? 16.819 10.616 -11.972 1.00 48.09 159 GLN A C 1
ATOM 1265 O O . GLN A 1 159 ? 17.641 10.829 -12.846 1.00 48.09 159 GLN A O 1
ATOM 1270 N N . ALA A 1 160 ? 17.172 10.044 -10.822 1.00 44.19 160 ALA A N 1
ATOM 1271 C CA . ALA A 1 160 ? 18.462 9.361 -10.655 1.00 44.19 160 ALA A CA 1
ATOM 1272 C C . ALA A 1 160 ? 18.393 7.880 -11.084 1.00 44.19 160 ALA A C 1
ATOM 1274 O O . ALA A 1 160 ? 19.333 7.351 -11.666 1.00 44.19 160 ALA A O 1
ATOM 1275 N N . LEU A 1 161 ? 17.250 7.228 -10.873 1.00 38.81 161 LEU A N 1
ATOM 1276 C CA . LEU A 1 161 ? 17.079 5.782 -11.035 1.00 38.81 161 LEU A CA 1
ATOM 1277 C C . LEU A 1 161 ? 16.758 5.377 -12.485 1.00 38.81 161 LEU A C 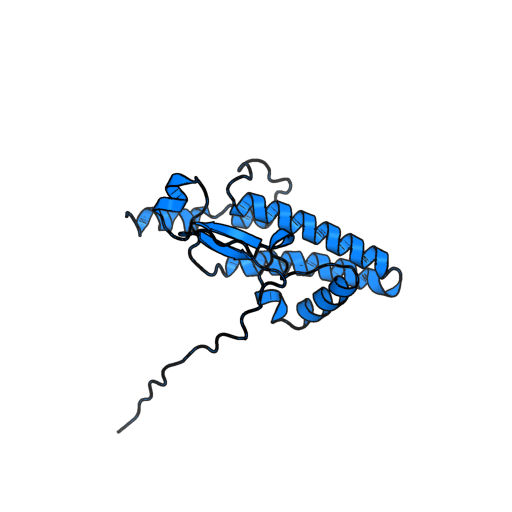1
ATOM 1279 O O . LEU A 1 161 ? 17.299 4.403 -12.997 1.00 38.81 161 LEU A O 1
ATOM 1283 N N . ASP A 1 162 ? 15.946 6.171 -13.181 1.00 46.56 162 ASP A N 1
ATOM 1284 C CA . ASP A 1 162 ? 15.697 6.043 -14.620 1.00 46.56 162 ASP A CA 1
ATOM 1285 C C . ASP A 1 162 ? 16.929 6.456 -15.444 1.00 46.56 162 ASP A C 1
ATOM 1287 O O . ASP A 1 162 ? 17.126 5.965 -16.555 1.00 46.56 162 ASP A O 1
ATOM 1291 N N . ARG A 1 163 ? 17.800 7.312 -14.885 1.00 43.19 163 ARG A N 1
ATOM 1292 C CA . ARG A 1 163 ? 19.057 7.742 -15.526 1.00 43.19 163 ARG A CA 1
ATOM 1293 C C . ARG A 1 163 ? 20.069 6.603 -15.632 1.00 43.19 163 ARG A C 1
ATOM 1295 O O . ARG A 1 163 ? 20.736 6.490 -16.652 1.00 43.19 163 ARG A O 1
ATOM 1302 N N . GLU A 1 164 ? 20.142 5.732 -14.628 1.00 37.41 164 GLU A N 1
ATOM 1303 C CA . GLU A 1 164 ? 20.966 4.516 -14.672 1.00 37.41 164 GLU A CA 1
ATOM 1304 C C . GLU A 1 164 ? 20.284 3.353 -15.412 1.00 37.41 164 GLU A C 1
ATOM 1306 O O . GLU A 1 164 ? 20.963 2.574 -16.083 1.00 37.41 164 GLU A O 1
ATOM 1311 N N . ILE A 1 165 ? 18.943 3.262 -15.390 1.00 40.12 165 ILE A N 1
ATOM 1312 C CA . ILE A 1 165 ? 18.185 2.324 -16.245 1.00 40.12 165 ILE A CA 1
ATOM 1313 C C . ILE A 1 165 ? 18.478 2.572 -17.737 1.00 40.12 165 ILE A C 1
ATOM 1315 O O . ILE A 1 165 ? 18.544 1.610 -18.498 1.00 40.12 165 ILE A O 1
ATOM 1319 N N . TYR A 1 166 ? 18.717 3.826 -18.134 1.00 41.91 166 TYR A N 1
ATOM 1320 C CA . TYR A 1 166 ? 19.128 4.226 -19.485 1.00 41.91 166 TYR A CA 1
ATOM 1321 C C . TYR A 1 166 ? 20.617 4.000 -19.805 1.00 41.91 166 TYR A C 1
ATOM 1323 O O . TYR A 1 166 ? 20.998 4.099 -20.969 1.00 41.91 166 TYR A O 1
ATOM 1331 N N . ALA A 1 167 ? 21.457 3.704 -18.809 1.00 42.94 167 ALA A N 1
ATOM 1332 C CA . ALA A 1 167 ? 22.905 3.579 -18.992 1.00 42.94 167 ALA A CA 1
ATOM 1333 C C . ALA A 1 167 ? 23.422 2.129 -18.940 1.00 42.94 167 ALA A C 1
ATOM 1335 O O . ALA A 1 167 ? 24.437 1.833 -19.560 1.00 42.94 167 ALA A O 1
ATOM 1336 N N . LEU A 1 168 ? 22.754 1.228 -18.207 1.00 35.72 168 LEU A N 1
ATOM 1337 C CA . LEU A 1 168 ? 23.332 -0.074 -17.831 1.00 35.72 168 LEU A CA 1
ATOM 1338 C C . LEU A 1 168 ? 22.703 -1.307 -18.481 1.00 35.72 168 LEU A C 1
ATOM 1340 O O . LEU A 1 168 ? 23.379 -2.324 -18.586 1.00 35.72 168 LEU A O 1
ATOM 1344 N N . PHE A 1 169 ? 21.436 -1.254 -18.898 1.00 39.25 169 PHE A N 1
ATOM 1345 C CA . PHE A 1 169 ? 20.771 -2.424 -19.492 1.00 39.25 169 PHE A CA 1
ATOM 1346 C C . PHE A 1 169 ? 20.049 -2.061 -20.789 1.00 39.25 169 PHE A C 1
ATOM 1348 O O . PHE A 1 169 ? 18.812 -2.058 -20.836 1.00 39.25 169 PHE A O 1
ATOM 1355 N N . PRO A 1 170 ? 20.852 -1.702 -21.809 1.00 49.22 170 PRO A N 1
ATOM 1356 C CA . PRO A 1 170 ? 20.452 -1.774 -23.201 1.00 49.22 170 PRO A CA 1
ATOM 1357 C C . PRO A 1 170 ? 20.339 -3.260 -23.573 1.00 49.22 170 PRO A C 1
ATOM 1359 O O . PRO A 1 170 ? 21.356 -3.930 -23.593 1.00 49.22 170 PRO A O 1
ATOM 1362 N N . ASP A 1 171 ? 19.117 -3.757 -23.789 1.00 33.22 171 ASP A N 1
ATOM 1363 C CA . ASP A 1 171 ? 18.774 -5.165 -24.099 1.00 33.22 171 ASP A CA 1
ATOM 1364 C C . ASP A 1 171 ? 19.455 -6.277 -23.261 1.00 33.22 171 ASP A C 1
ATOM 1366 O O . ASP A 1 171 ? 20.638 -6.621 -23.466 1.00 33.22 171 ASP A O 1
#

Radius of gyration: 18.86 Å; Cα contacts (8 Å, |Δi|>4): 147; chains: 1; bounding box: 63×40×48 Å